Protein AF-U4QVX5-F1 (afdb_monomer)

Foldseek 3Di:
DALLVAAQDAQCPDDLLAGCLSRLLRCLQCVLVVRQRVHDRPDPLNVLVCVLQVHDSVVLSVQSVPQVDSVSSLVVSCVRGVLSNDNVSRVVSVVVQQPAFDPDPVSVVVLQVLCCVQPNPPPVPGHPSCSVCSVNVHDD

Secondary structure (DSSP, 8-state):
--TTTSPPPPTT--BTTBSSHHHHHHHHHHHHTT--TT--TT-HHHHHHHHHHT--HHHHHHHTTS--SHHHHHHHHHHH-GGGG-HHHHHHHHHHHHH---SSHHHHHHHHHHHHHH-TT-TT--SHHHHHHHHTT---

pLDDT: mean 97.69, std 1.4, range [88.06, 98.81]

Mean predicted aligned error: 2.32 Å

Solvent-accessible surface area (backbone atoms only — not comparable to full-atom values): 7855 Å² total; per-residue (Å²): 89,60,39,72,80,44,80,60,54,48,50,76,47,57,49,88,75,25,46,36,49,46,21,51,53,40,38,31,37,5,52,74,66,74,24,32,60,93,55,67,71,79,35,76,73,48,41,52,53,27,62,73,40,63,51,55,71,66,63,51,39,57,51,49,77,82,29,91,47,71,67,51,47,50,54,49,47,44,72,69,14,69,57,56,70,35,66,70,54,28,51,51,49,35,55,53,56,58,61,39,45,66,91,44,74,67,48,42,50,54,50,47,53,56,41,49,75,75,47,62,83,52,74,86,66,66,25,53,50,49,51,49,31,48,75,71,74,40,92,117

Nearest PDB structures (foldseek):
  3omd-assembly2_B  TM=1.003E+00  e=2.801E-20  Leptospirillum rubarum

Structure (mmCIF, N/CA/C/O backbone):
data_AF-U4QVX5-F1
#
_entry.id   AF-U4QVX5-F1
#
loop_
_atom_site.group_PDB
_atom_site.id
_atom_site.type_symbol
_atom_site.label_atom_id
_atom_site.label_alt_id
_atom_site.label_comp_id
_atom_site.label_asym_id
_atom_site.label_entity_id
_atom_site.label_seq_id
_atom_site.pdbx_PDB_ins_code
_atom_site.Cartn_x
_atom_site.Cartn_y
_atom_site.Cartn_z
_atom_site.occupancy
_atom_site.B_iso_or_equiv
_atom_site.auth_seq_id
_atom_site.auth_comp_id
_atom_site.auth_asym_id
_atom_site.auth_atom_id
_atom_site.pdbx_PDB_model_num
ATOM 1 N N . MET A 1 1 ? -5.862 -11.428 9.713 1.00 88.06 1 MET A N 1
ATOM 2 C CA . MET A 1 1 ? -5.906 -12.221 8.465 1.00 88.06 1 MET A CA 1
ATOM 3 C C . MET A 1 1 ? -4.570 -12.911 8.300 1.00 88.06 1 MET A C 1
ATOM 5 O O . MET A 1 1 ? -3.610 -12.387 8.839 1.00 88.06 1 MET A O 1
ATOM 9 N N . ASP A 1 2 ? -4.516 -14.037 7.596 1.00 96.94 2 ASP A N 1
ATOM 10 C CA . ASP A 1 2 ? -3.306 -14.861 7.495 1.00 96.94 2 ASP A CA 1
ATOM 11 C C . ASP A 1 2 ? -2.609 -14.672 6.138 1.00 96.94 2 ASP A C 1
ATOM 13 O O . ASP A 1 2 ? -3.047 -15.261 5.152 1.00 96.94 2 ASP A O 1
ATOM 17 N N . LEU A 1 3 ? -1.560 -13.844 6.075 1.00 98.06 3 LEU A N 1
ATOM 18 C CA . LEU A 1 3 ? -0.811 -13.567 4.839 1.00 98.06 3 LEU A CA 1
ATOM 19 C C . LEU A 1 3 ? 0.220 -14.648 4.489 1.00 98.06 3 LEU A C 1
ATOM 21 O O . LEU A 1 3 ? 0.849 -14.582 3.438 1.00 98.06 3 LEU A O 1
ATOM 25 N N . THR A 1 4 ? 0.343 -15.697 5.309 1.00 97.38 4 THR A N 1
ATOM 26 C CA . THR A 1 4 ? 1.116 -16.894 4.937 1.00 97.38 4 THR A CA 1
ATOM 27 C C . THR A 1 4 ? 0.408 -17.732 3.864 1.00 97.38 4 THR A C 1
ATOM 29 O O . THR A 1 4 ? 1.015 -18.619 3.270 1.00 97.38 4 THR A O 1
ATOM 32 N N . LYS A 1 5 ? -0.885 -17.463 3.611 1.00 97.56 5 LYS A N 1
ATOM 33 C CA . LYS A 1 5 ? -1.747 -18.249 2.706 1.00 97.56 5 LYS A CA 1
ATOM 34 C C . LYS A 1 5 ? -2.442 -17.439 1.617 1.00 97.56 5 LYS A C 1
ATOM 36 O O . LYS A 1 5 ? -2.990 -18.028 0.691 1.00 97.56 5 LYS A O 1
ATOM 41 N N . GLN A 1 6 ? -2.481 -16.116 1.737 1.00 96.94 6 GLN A N 1
ATOM 42 C CA . GLN A 1 6 ? -3.153 -15.235 0.781 1.00 96.94 6 GLN A CA 1
ATOM 43 C C . GLN A 1 6 ? -2.444 -13.886 0.704 1.00 96.94 6 GLN A C 1
ATOM 45 O O . GLN A 1 6 ? -1.774 -13.470 1.646 1.00 96.94 6 GLN A O 1
ATOM 50 N N . PHE A 1 7 ? -2.651 -13.181 -0.400 1.00 98.12 7 PHE A N 1
ATOM 51 C CA . PHE A 1 7 ? -2.123 -11.837 -0.588 1.00 98.12 7 PHE A CA 1
ATOM 52 C C . PHE A 1 7 ? -2.994 -10.798 0.137 1.00 98.12 7 PHE A C 1
ATOM 54 O O . PHE A 1 7 ? -4.222 -10.949 0.162 1.00 98.12 7 PHE A O 1
ATOM 61 N N . PRO A 1 8 ? -2.410 -9.722 0.698 1.00 98.38 8 PRO A N 1
ATOM 62 C CA . PRO A 1 8 ? -3.186 -8.557 1.088 1.00 98.38 8 PRO A CA 1
ATOM 63 C C . PRO A 1 8 ? -3.777 -7.916 -0.171 1.00 98.38 8 PRO A C 1
ATOM 65 O O . PRO A 1 8 ? -3.310 -8.167 -1.283 1.00 98.38 8 PRO A O 1
ATOM 68 N N . ARG A 1 9 ? -4.818 -7.099 -0.019 1.00 98.69 9 ARG A N 1
ATOM 69 C CA . ARG A 1 9 ? -5.516 -6.481 -1.155 1.00 98.69 9 ARG A CA 1
ATOM 70 C C . ARG A 1 9 ? -4.593 -5.634 -2.043 1.00 98.69 9 ARG A C 1
ATOM 72 O O . ARG A 1 9 ? -3.489 -5.243 -1.642 1.00 98.69 9 ARG A O 1
ATOM 79 N N . SER A 1 10 ? -5.061 -5.391 -3.270 1.00 98.56 10 SER A N 1
ATOM 80 C CA . SER A 1 10 ? -4.320 -4.633 -4.285 1.00 98.56 10 SER A CA 1
ATOM 81 C C . SER A 1 10 ? -3.922 -3.250 -3.757 1.00 98.56 10 SER A C 1
ATOM 83 O O . SER A 1 10 ? -4.703 -2.629 -3.027 1.00 98.56 10 SER A O 1
ATOM 85 N N . PRO A 1 11 ? -2.735 -2.744 -4.135 1.00 98.38 11 PRO A N 1
ATOM 86 C CA . PRO A 1 11 ? -2.344 -1.358 -3.902 1.00 98.38 11 PRO A CA 1
ATOM 87 C C . PRO A 1 11 ? -3.385 -0.329 -4.366 1.00 98.38 11 PRO A C 1
ATOM 89 O O . PRO A 1 11 ? -3.502 0.711 -3.729 1.00 98.38 11 PRO A O 1
ATOM 92 N N . VAL A 1 12 ? -4.151 -0.624 -5.424 1.00 98.50 12 VAL A N 1
ATOM 93 C CA . VAL A 1 12 ? -5.148 0.283 -6.027 1.00 98.50 12 VAL A CA 1
ATOM 94 C C . VAL A 1 12 ? -6.599 -0.144 -5.758 1.00 98.50 12 VAL A C 1
ATOM 96 O O . VAL A 1 12 ? -7.542 0.417 -6.319 1.00 98.50 12 VAL A O 1
ATOM 99 N N . ASP A 1 13 ? -6.818 -1.123 -4.868 1.00 98.62 13 ASP A N 1
ATOM 100 C CA . ASP A 1 13 ? -8.151 -1.375 -4.313 1.00 98.62 13 ASP A CA 1
ATOM 101 C C . ASP A 1 13 ? -8.465 -0.292 -3.268 1.00 98.62 13 ASP A C 1
ATOM 103 O O . ASP A 1 13 ? -8.085 -0.379 -2.096 1.00 98.62 13 ASP A O 1
ATOM 107 N N . ARG A 1 14 ? -9.125 0.774 -3.724 1.00 98.62 14 ARG A N 1
ATOM 108 C CA . ARG A 1 14 ? -9.333 1.992 -2.936 1.00 98.62 14 ARG A CA 1
ATOM 109 C C . ARG A 1 14 ? -10.357 1.818 -1.815 1.00 98.62 14 ARG A C 1
ATOM 111 O O . ARG A 1 14 ? -11.381 1.143 -1.953 1.00 98.62 14 ARG A O 1
ATOM 118 N N . LEU A 1 15 ? -10.123 2.526 -0.710 1.00 98.75 15 LEU A N 1
ATOM 119 C CA . LEU A 1 15 ? -11.086 2.750 0.375 1.00 98.75 15 LEU A CA 1
ATOM 120 C C . LEU A 1 15 ? -11.056 4.228 0.762 1.00 98.75 15 LEU A C 1
ATOM 122 O O . LEU A 1 15 ? -9.987 4.781 0.982 1.00 98.75 15 LEU A O 1
ATOM 126 N N . GLY A 1 16 ? -12.218 4.888 0.807 1.00 98.25 16 GLY A N 1
ATOM 127 C CA . GLY A 1 16 ? -12.268 6.344 1.007 1.00 98.25 16 GLY A CA 1
ATOM 128 C C . GLY A 1 16 ? -11.544 7.132 -0.090 1.00 98.25 16 GLY A C 1
ATOM 129 O O . GLY A 1 16 ? -11.026 8.208 0.170 1.00 98.25 16 GLY A O 1
ATOM 130 N N . GLY A 1 17 ? -11.439 6.558 -1.293 1.00 98.50 17 GLY A N 1
ATOM 131 C CA . GLY A 1 17 ? -10.671 7.120 -2.403 1.00 98.50 17 GLY A CA 1
ATOM 132 C C . GLY A 1 17 ? -9.159 6.907 -2.308 1.00 98.50 17 GLY A C 1
ATOM 133 O O . GLY A 1 17 ? -8.489 7.147 -3.299 1.00 98.50 17 GLY A O 1
ATOM 134 N N . MET A 1 18 ? -8.627 6.428 -1.182 1.00 98.81 18 MET A N 1
ATOM 135 C CA . MET A 1 18 ? -7.189 6.260 -0.963 1.00 98.81 18 MET A CA 1
ATOM 136 C C . MET A 1 18 ? -6.696 4.910 -1.479 1.00 98.81 18 MET A C 1
ATOM 138 O O . MET A 1 18 ? -7.232 3.864 -1.094 1.00 98.81 18 MET A O 1
ATOM 142 N N . ASP A 1 19 ? -5.635 4.939 -2.280 1.00 98.81 19 ASP A N 1
ATOM 143 C CA . ASP A 1 19 ? -4.804 3.769 -2.545 1.00 98.81 19 ASP A CA 1
ATOM 144 C C . ASP A 1 19 ? -4.119 3.298 -1.257 1.00 98.81 19 ASP A C 1
ATOM 146 O O . ASP A 1 19 ? -4.036 4.013 -0.253 1.00 98.81 19 ASP A O 1
ATOM 150 N N . HIS A 1 20 ? -3.627 2.064 -1.276 1.00 98.75 20 HIS A N 1
ATOM 151 C CA . HIS A 1 20 ? -2.900 1.392 -0.197 1.00 98.75 20 HIS A CA 1
ATOM 152 C C . HIS A 1 20 ? -3.677 1.150 1.104 1.00 98.75 20 HIS A C 1
ATOM 154 O O . HIS A 1 20 ? -3.328 0.223 1.832 1.00 98.75 20 HIS A O 1
ATOM 160 N N . LEU A 1 21 ? -4.742 1.901 1.413 1.00 98.81 21 LEU A N 1
ATOM 161 C CA . LEU A 1 21 ? -5.427 1.821 2.707 1.00 98.81 21 LEU A CA 1
ATOM 162 C C . LEU A 1 21 ? -5.921 0.397 3.013 1.00 98.81 21 LEU A C 1
ATOM 164 O O . LEU A 1 21 ? -5.644 -0.139 4.085 1.00 98.81 21 LEU A O 1
ATOM 168 N N . LYS A 1 22 ? -6.597 -0.262 2.068 1.00 98.81 22 LYS A N 1
ATOM 169 C CA . LYS A 1 22 ? -7.037 -1.657 2.247 1.00 98.81 22 LYS A CA 1
ATOM 170 C C . LYS A 1 22 ? -5.861 -2.607 2.466 1.00 98.81 22 LYS A C 1
ATOM 172 O O . LYS A 1 22 ? -5.879 -3.419 3.390 1.00 98.81 22 LYS A O 1
ATOM 177 N N . ARG A 1 23 ? -4.811 -2.456 1.657 1.00 98.75 23 ARG A N 1
ATOM 178 C CA . ARG A 1 23 ? -3.586 -3.258 1.731 1.00 98.75 23 ARG A CA 1
ATOM 179 C C . ARG A 1 23 ? -2.867 -3.101 3.072 1.00 98.75 23 ARG A C 1
ATOM 181 O O . ARG A 1 23 ? -2.408 -4.087 3.642 1.00 98.75 23 ARG A O 1
ATOM 188 N N . VAL A 1 24 ? -2.770 -1.886 3.609 1.00 98.75 24 VAL A N 1
ATOM 189 C CA . VAL A 1 24 ? -2.095 -1.647 4.892 1.00 98.75 24 VAL A CA 1
ATOM 190 C C . VAL A 1 24 ? -2.965 -2.036 6.089 1.00 98.75 24 VAL A C 1
ATOM 192 O O . VAL A 1 24 ? -2.418 -2.526 7.074 1.00 98.75 24 VAL A O 1
ATOM 195 N N . ILE A 1 25 ? -4.302 -1.938 5.999 1.00 98.81 25 ILE A N 1
ATOM 196 C CA . ILE A 1 25 ? -5.223 -2.562 6.974 1.00 98.81 25 ILE A CA 1
ATOM 197 C C . ILE A 1 25 ? -4.940 -4.061 7.052 1.00 98.81 25 ILE A C 1
ATOM 199 O O . ILE A 1 25 ? -4.789 -4.614 8.143 1.00 98.81 25 ILE A O 1
ATOM 203 N N . ASP A 1 26 ? -4.828 -4.709 5.897 1.00 98.75 26 ASP A N 1
ATOM 204 C CA . ASP A 1 26 ? -4.588 -6.140 5.808 1.00 98.75 26 ASP A CA 1
ATOM 205 C C . ASP A 1 26 ? -3.265 -6.545 6.464 1.00 98.75 26 ASP A C 1
ATOM 207 O O . ASP A 1 26 ? -3.219 -7.411 7.346 1.00 98.75 26 ASP A O 1
ATOM 211 N N . LYS A 1 27 ? -2.190 -5.841 6.099 1.00 98.69 27 LYS A N 1
ATOM 212 C CA . LYS A 1 27 ? -0.857 -6.040 6.674 1.00 98.69 27 LYS A CA 1
ATOM 213 C C . LYS A 1 27 ? -0.814 -5.742 8.170 1.00 98.69 27 LYS A C 1
ATOM 215 O O . LYS A 1 27 ? -0.194 -6.502 8.906 1.00 98.69 27 LYS A O 1
ATOM 220 N N . ALA A 1 28 ? -1.497 -4.703 8.645 1.00 98.62 28 ALA A N 1
ATOM 221 C CA . ALA A 1 28 ? -1.587 -4.394 10.071 1.00 98.62 28 ALA A CA 1
ATOM 222 C C . ALA A 1 28 ? -2.293 -5.518 10.845 1.00 98.62 28 ALA A C 1
ATOM 224 O O . ALA A 1 28 ? -1.818 -5.948 11.896 1.00 98.62 28 ALA A O 1
ATOM 225 N N . ARG A 1 29 ? -3.394 -6.062 10.307 1.00 98.62 29 ARG A N 1
ATOM 226 C CA . ARG A 1 29 ? -4.090 -7.209 10.917 1.00 98.62 29 ARG A CA 1
ATOM 227 C C . ARG A 1 29 ? -3.213 -8.456 10.950 1.00 98.62 29 ARG A C 1
ATOM 229 O O . ARG A 1 29 ? -3.280 -9.212 11.915 1.00 98.62 29 ARG A O 1
ATOM 236 N N . ALA A 1 30 ? -2.434 -8.695 9.901 1.00 98.62 30 ALA A N 1
ATOM 237 C CA . ALA A 1 30 ? -1.497 -9.811 9.838 1.00 98.62 30 ALA A CA 1
ATOM 238 C C . ALA A 1 30 ? -0.329 -9.636 10.817 1.00 98.62 30 ALA A C 1
ATOM 240 O O . ALA A 1 30 ? 0.039 -10.583 11.506 1.00 98.62 30 ALA A O 1
ATOM 241 N N . HIS A 1 31 ? 0.196 -8.415 10.936 1.00 98.56 31 HIS A N 1
ATOM 242 C CA . HIS A 1 31 ? 1.229 -8.047 11.900 1.00 98.56 31 HIS A CA 1
ATOM 243 C C . HIS A 1 31 ? 0.775 -8.312 13.337 1.00 98.56 31 HIS A C 1
ATOM 245 O O . HIS A 1 31 ? 1.437 -9.046 14.064 1.00 98.56 31 HIS A O 1
ATOM 251 N N . VAL A 1 32 ? -0.402 -7.803 13.709 1.00 98.31 32 VAL A N 1
ATOM 252 C CA . VAL A 1 32 ? -1.005 -8.030 15.031 1.00 98.31 32 VAL A CA 1
ATOM 253 C C . VAL A 1 32 ? -1.229 -9.517 15.313 1.00 98.31 32 VAL A C 1
ATOM 255 O O . VAL A 1 32 ? -1.058 -9.961 16.444 1.00 98.31 32 VAL A O 1
ATOM 258 N N . ALA A 1 33 ? -1.613 -10.289 14.296 1.00 98.00 33 ALA A N 1
ATOM 259 C CA . ALA A 1 33 ? -1.876 -11.718 14.427 1.00 98.00 33 ALA A CA 1
ATOM 260 C C . ALA A 1 33 ? -0.619 -12.603 14.296 1.00 98.00 33 ALA A C 1
ATOM 262 O O . ALA A 1 33 ? -0.749 -13.821 14.368 1.00 98.00 33 ALA A O 1
ATOM 263 N N . GLY A 1 34 ? 0.570 -12.037 14.054 1.00 98.12 34 GLY A N 1
ATOM 264 C CA . GLY A 1 34 ? 1.799 -12.811 13.839 1.00 98.12 34 GLY A CA 1
ATOM 265 C C . GLY A 1 34 ? 1.783 -13.683 12.575 1.00 98.12 34 GLY A C 1
ATOM 266 O O . GLY A 1 34 ? 2.420 -14.729 12.538 1.00 98.12 34 GLY A O 1
ATOM 267 N N . THR A 1 35 ? 1.039 -13.283 11.542 1.00 98.56 35 THR A N 1
ATOM 268 C CA . THR A 1 35 ? 0.790 -14.075 10.319 1.00 98.56 35 THR A CA 1
ATOM 269 C C . THR A 1 35 ? 1.145 -13.301 9.048 1.00 98.56 35 THR A C 1
ATOM 271 O O . THR A 1 35 ? 0.442 -13.359 8.043 1.00 98.56 35 THR A O 1
ATOM 274 N N . LEU A 1 36 ? 2.238 -12.536 9.097 1.00 98.00 36 LEU A N 1
ATOM 275 C CA . LEU A 1 36 ? 2.728 -11.734 7.971 1.00 98.00 36 LEU A CA 1
ATOM 276 C C . LEU A 1 36 ? 3.306 -12.573 6.818 1.00 98.00 36 LEU A C 1
ATOM 278 O O . LEU A 1 36 ? 3.188 -12.166 5.666 1.00 98.00 36 LEU A O 1
ATOM 282 N N . GLY A 1 37 ? 3.914 -13.727 7.110 1.00 96.69 37 GLY A N 1
ATOM 283 C CA . GLY A 1 37 ? 4.673 -14.480 6.106 1.00 96.69 37 GLY A CA 1
ATOM 284 C C . GLY A 1 37 ? 5.840 -13.651 5.567 1.00 96.69 37 GLY A C 1
ATOM 285 O O . GLY A 1 37 ? 6.556 -13.027 6.346 1.00 96.69 37 GLY A O 1
ATOM 286 N N . GLU A 1 38 ? 5.976 -13.596 4.242 1.00 95.38 38 GLU A N 1
ATOM 287 C CA . GLU A 1 38 ? 7.023 -12.827 3.547 1.00 95.38 38 GLU A CA 1
ATOM 288 C C . GLU A 1 38 ? 6.750 -11.312 3.503 1.00 95.38 38 GLU A C 1
ATOM 290 O O . GLU A 1 38 ? 7.581 -10.526 3.046 1.00 95.38 38 GLU A O 1
ATOM 295 N N . TYR A 1 39 ? 5.577 -10.864 3.961 1.00 97.31 39 TYR A N 1
ATOM 296 C CA . TYR A 1 39 ? 5.246 -9.445 3.986 1.00 97.31 39 TYR A CA 1
ATOM 297 C C . TYR A 1 39 ? 5.872 -8.736 5.187 1.00 97.31 39 TYR A C 1
ATOM 299 O O . TYR A 1 39 ? 5.834 -9.214 6.315 1.00 97.31 39 TYR A O 1
ATOM 307 N N . THR A 1 40 ? 6.320 -7.500 4.977 1.00 97.75 40 THR A N 1
ATOM 308 C CA . THR A 1 40 ? 6.799 -6.630 6.061 1.00 97.75 40 THR A CA 1
ATOM 309 C C . THR A 1 40 ? 5.808 -5.499 6.307 1.00 97.75 40 THR A C 1
ATOM 311 O O . THR A 1 40 ? 5.530 -4.707 5.399 1.00 97.75 40 THR A O 1
ATOM 314 N N . TYR A 1 41 ? 5.269 -5.407 7.526 1.00 98.50 41 TYR A N 1
ATOM 315 C CA . TYR A 1 41 ? 4.494 -4.245 7.973 1.00 98.50 41 TYR A CA 1
ATOM 316 C C . TYR A 1 41 ? 5.421 -3.064 8.270 1.00 98.50 41 TYR A C 1
ATOM 318 O O . TYR A 1 41 ? 6.513 -3.253 8.799 1.00 98.50 41 TYR A O 1
ATOM 326 N N . ASN A 1 42 ? 4.977 -1.856 7.928 1.00 98.06 42 ASN A N 1
ATOM 327 C CA . ASN A 1 42 ? 5.778 -0.636 7.968 1.00 98.06 42 ASN A CA 1
ATOM 328 C C . ASN A 1 42 ? 6.999 -0.670 7.020 1.00 98.06 42 ASN A C 1
ATOM 330 O O . ASN A 1 42 ? 8.051 -0.104 7.313 1.00 98.06 42 ASN A O 1
ATOM 334 N N . CYS A 1 43 ? 6.868 -1.342 5.869 1.00 95.81 43 CYS A N 1
ATOM 335 C CA . CYS A 1 43 ? 7.856 -1.270 4.785 1.00 95.81 43 CYS A CA 1
ATOM 336 C C . CYS A 1 43 ? 7.800 0.100 4.066 1.00 95.81 43 CYS A C 1
ATOM 338 O O . CYS A 1 43 ? 6.868 0.867 4.310 1.00 95.81 43 CYS A O 1
ATOM 340 N N . PRO A 1 44 ? 8.727 0.426 3.141 1.00 94.31 44 PRO A N 1
ATOM 341 C CA . PRO A 1 44 ? 8.772 1.747 2.502 1.00 94.31 44 PRO A CA 1
ATOM 342 C C . PRO A 1 44 ? 7.455 2.228 1.858 1.00 94.31 44 PRO A C 1
ATOM 344 O O . PRO A 1 44 ? 7.161 3.420 1.907 1.00 94.31 44 PRO A O 1
ATOM 347 N N . LEU A 1 45 ? 6.629 1.331 1.296 1.00 95.31 45 LEU A N 1
ATOM 348 C CA . LEU A 1 45 ? 5.310 1.708 0.756 1.00 95.31 45 LEU A CA 1
ATOM 349 C C . LEU A 1 45 ? 4.300 2.060 1.862 1.00 95.31 45 LEU A C 1
ATOM 351 O O . LEU A 1 45 ? 3.531 3.004 1.703 1.00 95.31 45 LEU A O 1
ATOM 355 N N . ASP A 1 46 ? 4.313 1.337 2.985 1.00 98.31 46 ASP A N 1
ATOM 356 C CA . ASP A 1 46 ? 3.467 1.660 4.141 1.00 98.31 46 ASP A CA 1
ATOM 357 C C . ASP A 1 46 ? 3.892 2.992 4.758 1.00 98.31 46 ASP A C 1
ATOM 359 O O . ASP A 1 46 ? 3.046 3.830 5.055 1.00 98.31 46 ASP A O 1
ATOM 363 N N . GLN A 1 47 ? 5.204 3.209 4.894 1.00 98.19 47 GLN A N 1
ATOM 364 C CA . GLN A 1 47 ? 5.765 4.459 5.401 1.00 98.19 47 GLN A CA 1
ATOM 365 C C . GLN A 1 47 ? 5.346 5.643 4.528 1.00 98.19 47 GLN A C 1
ATOM 367 O O . GLN A 1 47 ? 4.933 6.660 5.068 1.00 98.19 47 GLN A O 1
ATOM 372 N N . ALA A 1 48 ? 5.362 5.505 3.197 1.00 96.81 48 ALA A N 1
ATOM 373 C CA . ALA A 1 48 ? 4.887 6.558 2.300 1.00 96.81 48 ALA A CA 1
ATOM 374 C C . ALA A 1 48 ? 3.417 6.933 2.568 1.00 96.81 48 ALA A C 1
ATOM 376 O O . ALA A 1 48 ? 3.097 8.118 2.663 1.00 96.81 48 ALA A O 1
ATOM 377 N N . PHE A 1 49 ? 2.537 5.943 2.752 1.00 98.56 49 PHE A N 1
ATOM 378 C CA . PHE A 1 49 ? 1.136 6.175 3.120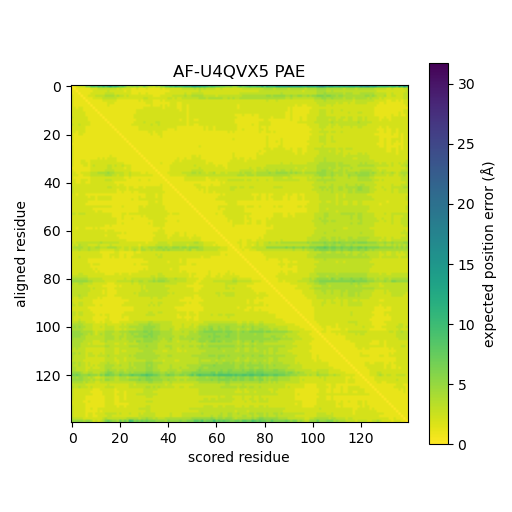 1.00 98.56 49 PHE A CA 1
ATOM 379 C C . PHE A 1 49 ? 1.011 6.854 4.492 1.00 98.56 49 PHE A C 1
ATOM 381 O O . PHE A 1 49 ? 0.350 7.886 4.625 1.00 98.56 49 PHE A O 1
ATOM 388 N N . PHE A 1 50 ? 1.679 6.312 5.513 1.00 98.75 50 PHE A N 1
ATOM 389 C CA . PHE A 1 50 ? 1.617 6.846 6.871 1.00 98.75 50 PHE A CA 1
ATOM 390 C C . PHE A 1 50 ? 2.165 8.272 6.954 1.00 98.75 50 PHE A C 1
ATOM 392 O O . PHE A 1 50 ? 1.506 9.146 7.514 1.00 98.75 50 PHE A O 1
ATOM 399 N N . SER A 1 51 ? 3.315 8.542 6.338 1.00 98.25 51 SER A N 1
ATOM 400 C CA . SER A 1 51 ? 3.910 9.876 6.288 1.00 98.25 51 SER A CA 1
ATOM 401 C C . SER A 1 51 ? 3.030 10.872 5.538 1.00 98.25 51 SER A C 1
ATOM 403 O O . SER A 1 51 ? 2.869 11.994 6.012 1.00 98.25 51 SER A O 1
ATOM 405 N N . PHE A 1 52 ? 2.420 10.483 4.411 1.00 98.44 52 PHE A N 1
ATOM 406 C CA . PHE A 1 52 ? 1.570 11.394 3.643 1.00 98.44 52 PHE A CA 1
ATOM 407 C C . PHE A 1 52 ? 0.351 11.860 4.450 1.00 98.44 52 PHE 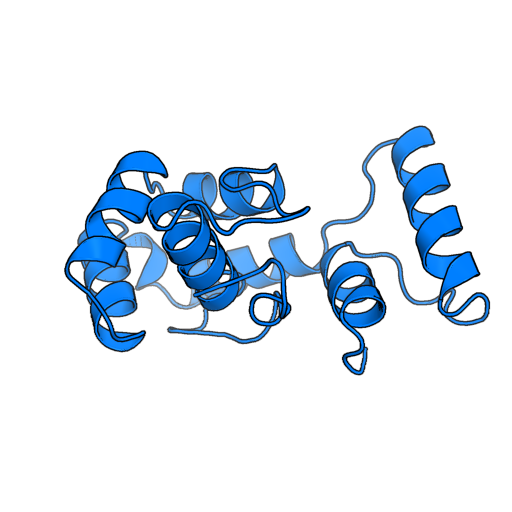A C 1
ATOM 409 O O . PHE A 1 52 ? 0.045 13.055 4.476 1.00 98.44 52 PHE A O 1
ATOM 416 N N . PHE A 1 53 ? -0.329 10.932 5.130 1.00 98.50 53 PHE A N 1
ATOM 417 C CA . PHE A 1 53 ? -1.526 11.236 5.918 1.00 98.50 53 PHE A CA 1
ATOM 418 C C . PHE A 1 53 ? -1.228 11.661 7.365 1.00 98.50 53 PHE A C 1
ATOM 420 O O . PHE A 1 53 ? -2.151 12.048 8.076 1.00 98.50 53 PHE A O 1
ATOM 427 N N . GLY A 1 54 ? 0.033 11.633 7.806 1.00 98.38 54 GLY A N 1
ATOM 428 C CA . GLY A 1 54 ? 0.410 11.974 9.182 1.00 98.38 54 GLY A CA 1
ATOM 429 C C . GLY A 1 54 ? -0.069 10.943 10.208 1.00 98.38 54 GLY A C 1
ATOM 430 O O . GLY A 1 54 ? -0.470 11.298 11.315 1.00 98.38 54 GLY A O 1
ATOM 431 N N . LEU A 1 55 ? -0.070 9.666 9.829 1.00 98.62 55 LEU A N 1
ATOM 432 C CA . LEU A 1 55 ? -0.469 8.546 10.673 1.00 98.62 55 LEU A CA 1
ATOM 433 C C . LEU A 1 55 ? 0.753 7.878 11.310 1.00 98.62 55 LEU A C 1
ATOM 435 O O . LEU A 1 55 ? 1.830 7.807 10.728 1.00 98.62 55 LEU A O 1
ATOM 439 N N . ASP A 1 56 ? 0.550 7.339 12.504 1.00 98.56 56 ASP A N 1
ATOM 440 C CA . ASP A 1 56 ? 1.531 6.536 13.229 1.00 98.56 56 ASP A CA 1
ATOM 441 C C . ASP A 1 56 ? 1.223 5.047 13.009 1.00 98.56 56 ASP A C 1
ATOM 443 O O . ASP A 1 56 ? 0.084 4.610 13.212 1.00 98.56 56 ASP A O 1
ATOM 447 N N . HIS A 1 57 ? 2.219 4.268 12.579 1.00 98.69 57 HIS A N 1
ATOM 448 C CA . HIS A 1 57 ? 2.021 2.861 12.224 1.00 98.69 57 HIS A CA 1
ATOM 449 C C . HIS A 1 57 ? 1.709 1.969 13.434 1.00 98.69 57 HIS A C 1
ATOM 451 O O . HIS A 1 57 ? 1.005 0.966 13.283 1.00 98.69 57 HIS A O 1
ATOM 457 N N . GLU A 1 58 ? 2.202 2.300 14.629 1.00 98.62 58 GLU A N 1
ATOM 458 C CA . GLU A 1 58 ? 1.920 1.547 15.853 1.00 98.62 58 GLU A CA 1
ATOM 459 C C . GLU A 1 58 ? 0.488 1.819 16.306 1.00 98.62 58 GLU A C 1
ATOM 461 O O . GLU A 1 58 ? -0.269 0.885 16.575 1.00 98.62 58 GLU A O 1
ATOM 466 N N . LYS A 1 59 ? 0.060 3.088 16.280 1.00 98.75 59 LYS A N 1
ATOM 467 C CA . LYS A 1 59 ? -1.336 3.457 16.571 1.00 98.75 59 LYS A CA 1
ATOM 468 C C . LYS A 1 59 ? -2.305 2.870 15.552 1.00 98.75 59 LYS A C 1
ATOM 470 O O . LYS A 1 59 ? -3.402 2.464 15.927 1.00 98.75 59 LYS A O 1
ATOM 475 N N . PHE A 1 60 ? -1.908 2.796 14.282 1.00 98.81 60 PHE A N 1
ATOM 476 C CA . PHE A 1 60 ? -2.694 2.145 13.237 1.00 98.81 60 PHE A CA 1
ATOM 477 C C . PHE A 1 60 ? -2.850 0.639 13.507 1.00 98.81 60 PHE A C 1
ATOM 479 O O . PHE A 1 60 ? -3.960 0.108 13.436 1.00 98.81 60 PHE A O 1
ATOM 486 N N . ALA A 1 61 ? -1.761 -0.045 13.879 1.00 98.56 61 ALA A N 1
ATOM 487 C CA . ALA A 1 61 ? -1.790 -1.461 14.246 1.00 98.56 61 ALA A CA 1
ATOM 488 C C . ALA A 1 61 ? -2.603 -1.724 15.526 1.00 98.56 61 ALA A C 1
ATOM 490 O O . ALA A 1 61 ? -3.314 -2.723 15.621 1.00 98.56 61 ALA A O 1
ATOM 491 N N . GLU A 1 62 ? -2.565 -0.820 16.502 1.00 98.62 62 GLU A N 1
ATOM 492 C CA . GLU A 1 62 ? -3.436 -0.905 17.674 1.00 98.62 62 GLU A CA 1
ATOM 493 C C . GLU A 1 62 ? -4.910 -0.713 17.285 1.00 98.62 62 GLU A C 1
ATOM 495 O O . GLU A 1 62 ? -5.785 -1.465 17.719 1.00 98.62 62 GLU A O 1
ATOM 500 N N . ALA A 1 63 ? -5.200 0.246 16.403 1.00 98.50 63 ALA A N 1
ATOM 501 C CA . ALA A 1 63 ? -6.562 0.573 16.001 1.00 98.50 63 ALA A CA 1
ATOM 502 C C . ALA A 1 63 ? -7.293 -0.588 15.313 1.00 98.50 63 ALA A C 1
ATOM 504 O O . ALA A 1 63 ? -8.495 -0.753 15.551 1.00 98.50 63 ALA A O 1
ATOM 505 N N . VAL A 1 64 ? -6.594 -1.410 14.516 1.00 98.38 64 VAL A N 1
ATOM 506 C CA . VAL A 1 64 ? -7.208 -2.554 13.816 1.00 98.38 64 VAL A CA 1
ATOM 507 C C . VAL A 1 64 ? -7.682 -3.664 14.760 1.00 98.38 64 VAL A C 1
ATOM 509 O O . VAL A 1 64 ? -8.543 -4.449 14.359 1.00 98.38 64 VAL A O 1
ATOM 512 N N . LYS A 1 65 ? -7.180 -3.735 16.006 1.00 98.12 65 LYS A N 1
ATOM 513 C CA . LYS A 1 65 ? -7.574 -4.765 16.990 1.00 98.12 65 LYS A CA 1
ATOM 514 C C . LYS A 1 65 ? -9.049 -4.679 17.378 1.00 98.12 65 LYS A C 1
ATOM 516 O O . LYS A 1 65 ? -9.689 -5.705 17.573 1.00 98.12 65 LYS A O 1
ATOM 521 N N . SER A 1 66 ? -9.587 -3.463 17.473 1.00 97.25 66 SER A N 1
ATOM 522 C CA . SER A 1 66 ? -10.976 -3.193 17.882 1.00 97.25 66 SER A CA 1
ATOM 523 C C . SER A 1 66 ? -11.888 -2.755 16.732 1.00 97.25 66 SER A C 1
ATOM 525 O O . SER A 1 66 ? -13.056 -2.455 16.958 1.00 97.25 66 SER A O 1
ATOM 527 N N . ARG A 1 67 ? -11.374 -2.720 15.496 1.00 97.38 67 ARG A N 1
ATOM 528 C CA . ARG A 1 67 ? -12.085 -2.238 14.299 1.00 97.38 67 ARG A CA 1
ATOM 529 C C . ARG A 1 67 ? -12.075 -3.319 13.224 1.00 97.38 67 ARG A C 1
ATOM 531 O O . ARG A 1 67 ? -11.121 -3.370 12.445 1.00 97.38 67 ARG A O 1
ATOM 538 N N . PRO A 1 68 ? -13.055 -4.237 13.198 1.00 93.19 68 PRO A N 1
ATOM 539 C CA . PRO A 1 68 ? -13.040 -5.378 12.285 1.00 93.19 68 PRO A CA 1
ATOM 540 C C . PRO A 1 68 ? -13.364 -4.990 10.836 1.00 93.19 68 PRO A C 1
ATOM 542 O O . PRO A 1 68 ? -12.866 -5.644 9.920 1.00 93.19 68 PRO A O 1
ATOM 545 N N . GLY A 1 69 ? -14.154 -3.934 10.615 1.00 96.06 69 GLY A N 1
ATOM 546 C CA . GLY A 1 69 ? -14.574 -3.499 9.288 1.00 96.06 69 GLY A CA 1
ATOM 547 C C . GLY A 1 69 ? -13.650 -2.466 8.645 1.00 96.06 69 GLY A C 1
ATOM 548 O O . GLY A 1 69 ? -12.966 -1.691 9.314 1.00 96.06 69 GLY A O 1
ATOM 549 N N . ASP A 1 70 ? -13.683 -2.414 7.314 1.00 98.50 70 ASP A N 1
ATOM 550 C CA . ASP A 1 70 ? -13.026 -1.356 6.538 1.00 98.50 70 ASP A CA 1
ATOM 551 C C . ASP A 1 70 ? -13.597 0.026 6.875 1.00 98.50 70 ASP A C 1
ATOM 553 O O . ASP A 1 70 ? -12.843 0.979 7.030 1.00 98.50 70 ASP A O 1
ATOM 557 N N . GLN A 1 71 ? -14.919 0.142 7.035 1.00 98.44 71 GLN A N 1
ATOM 558 C CA . GLN A 1 71 ? -15.560 1.421 7.365 1.00 98.44 71 GLN A CA 1
ATOM 559 C C . GLN A 1 71 ? -15.161 1.924 8.759 1.00 98.44 71 GLN A C 1
ATOM 561 O O . GLN A 1 71 ? -14.963 3.124 8.937 1.00 98.44 71 GLN A O 1
ATOM 566 N N . ASP A 1 72 ? -14.946 1.018 9.718 1.00 98.25 72 ASP A N 1
ATOM 567 C CA . ASP A 1 72 ? -14.455 1.370 11.055 1.00 98.25 72 ASP A CA 1
ATOM 568 C C . ASP A 1 72 ? -13.035 1.950 10.983 1.00 98.25 72 ASP A C 1
ATOM 570 O O . ASP A 1 72 ? -12.721 2.954 11.628 1.00 98.25 72 ASP A O 1
ATOM 574 N N . MET A 1 73 ? -12.172 1.327 10.172 1.00 98.69 73 MET A N 1
ATOM 575 C CA . MET A 1 73 ? -10.812 1.813 9.945 1.00 98.69 73 MET A CA 1
ATOM 576 C C . MET A 1 73 ? -10.784 3.108 9.138 1.00 98.69 73 MET A C 1
ATOM 578 O O . MET A 1 73 ? -10.007 3.998 9.470 1.00 98.69 73 MET A O 1
ATOM 582 N N . LEU A 1 74 ? -11.649 3.260 8.135 1.00 98.75 74 LEU A N 1
ATOM 583 C CA . LEU A 1 74 ? -11.777 4.498 7.373 1.00 98.75 74 LEU A CA 1
ATOM 584 C C . LEU A 1 74 ? -12.207 5.663 8.274 1.00 98.75 74 LEU A C 1
ATOM 586 O O . LEU A 1 74 ? -11.600 6.732 8.234 1.00 98.75 74 LEU A O 1
ATOM 590 N N . ALA A 1 75 ? -13.203 5.447 9.138 1.00 98.50 75 ALA A N 1
ATOM 591 C CA . ALA A 1 75 ? -13.640 6.447 10.107 1.00 98.50 75 ALA A CA 1
ATOM 592 C C . ALA A 1 75 ? -12.512 6.836 11.078 1.00 98.50 75 ALA A C 1
ATOM 594 O O . ALA A 1 75 ? -12.326 8.019 11.371 1.00 98.50 75 ALA A O 1
ATOM 595 N N . TRP A 1 76 ? -11.722 5.861 11.539 1.00 98.69 76 TRP A N 1
ATOM 596 C CA . TRP A 1 76 ? -10.552 6.131 12.374 1.00 98.69 76 TRP A CA 1
ATOM 597 C C . TRP A 1 76 ? -9.484 6.935 11.627 1.00 98.69 76 TRP A C 1
ATOM 599 O O . TRP A 1 76 ? -9.009 7.936 12.156 1.00 98.69 76 TRP A O 1
ATOM 609 N N . VAL A 1 77 ? -9.158 6.571 10.382 1.00 98.69 77 VAL A N 1
ATOM 610 C CA . VAL A 1 77 ? -8.204 7.322 9.548 1.00 98.69 77 VAL A CA 1
ATOM 611 C C . VAL A 1 77 ? -8.664 8.768 9.378 1.00 98.69 77 VAL A C 1
ATOM 613 O O . VAL A 1 77 ? -7.893 9.682 9.653 1.00 98.69 77 VAL A O 1
ATOM 616 N N . HIS A 1 78 ? -9.936 8.993 9.047 1.00 98.62 78 HIS A N 1
ATOM 617 C CA . HIS A 1 78 ? -10.510 10.337 8.941 1.00 98.62 78 HIS A CA 1
ATOM 618 C C . HIS A 1 78 ? -10.438 11.139 10.250 1.00 98.62 78 HIS A C 1
ATOM 620 O O . HIS A 1 78 ? -10.294 12.361 10.210 1.00 98.62 78 HIS A O 1
ATOM 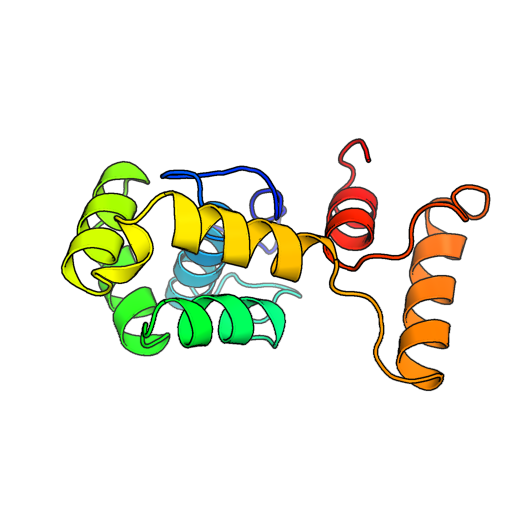626 N N . SER A 1 79 ? -10.553 10.475 11.404 1.00 98.31 79 SER A N 1
ATOM 627 C CA . SER A 1 79 ? -10.428 11.114 12.720 1.00 98.31 79 SER A CA 1
ATOM 628 C C . SER A 1 79 ? -8.987 11.502 13.050 1.00 98.31 79 SER A C 1
ATOM 630 O O . SER A 1 79 ? -8.766 12.499 13.731 1.00 98.31 79 SER A O 1
ATOM 632 N N . GLN A 1 80 ? -8.011 10.712 12.602 1.00 98.25 80 GLN A N 1
ATOM 633 C CA . GLN A 1 80 ? -6.597 10.923 12.918 1.00 98.25 80 GLN A CA 1
ATOM 634 C C . GLN A 1 80 ? -5.881 11.815 11.898 1.00 98.25 80 GLN A C 1
ATOM 636 O O . GLN A 1 80 ? -4.927 12.500 12.252 1.00 98.25 80 GLN A O 1
ATOM 641 N N . ALA A 1 81 ? -6.341 11.812 10.648 1.00 97.56 81 ALA A N 1
ATOM 642 C CA . ALA A 1 81 ? -5.701 12.473 9.523 1.00 97.56 81 ALA A CA 1
ATOM 643 C C . ALA A 1 81 ? -6.710 13.352 8.772 1.00 97.56 81 ALA A C 1
ATOM 645 O O . ALA A 1 81 ? -7.312 12.891 7.801 1.00 97.56 81 ALA A O 1
ATOM 646 N N . PRO A 1 82 ? -6.885 14.636 9.136 1.00 95.81 82 PRO A N 1
ATOM 647 C CA . PRO A 1 82 ? -7.797 15.538 8.425 1.00 95.81 82 PRO A CA 1
ATOM 648 C C . PRO A 1 82 ? -7.537 15.606 6.912 1.00 95.81 82 PRO A C 1
ATOM 650 O O . PRO A 1 82 ? -8.480 15.719 6.132 1.00 95.81 82 PRO A O 1
ATOM 653 N N . ARG A 1 83 ? -6.270 15.447 6.496 1.00 97.56 83 ARG A N 1
ATOM 654 C CA . ARG A 1 83 ? -5.844 15.385 5.089 1.00 97.56 83 ARG A CA 1
ATOM 655 C C . ARG A 1 83 ? -6.550 14.283 4.291 1.00 97.56 83 ARG A C 1
ATOM 657 O O . ARG A 1 83 ? -6.881 14.501 3.135 1.00 97.56 83 ARG A O 1
ATOM 664 N N . SER A 1 84 ? -6.845 13.139 4.914 1.00 98.06 84 SER A N 1
ATOM 665 C CA . SER A 1 84 ? -7.545 12.013 4.266 1.00 98.06 84 SER A CA 1
ATOM 666 C C . SER A 1 84 ? -8.994 12.324 3.878 1.00 98.06 84 SER A C 1
ATOM 668 O O . SER A 1 84 ? -9.577 11.624 3.059 1.00 98.06 84 SER A O 1
ATOM 670 N N . LYS A 1 85 ? -9.580 13.391 4.438 1.00 98.19 85 LYS A N 1
ATOM 671 C CA . LYS A 1 85 ? -10.938 13.841 4.111 1.00 98.19 85 LYS A CA 1
ATOM 672 C C . LYS A 1 85 ? -10.979 14.822 2.940 1.00 98.19 85 LYS A C 1
ATOM 674 O O . LYS A 1 85 ? -12.075 15.179 2.519 1.00 98.19 85 LYS A O 1
ATOM 679 N N . ASN A 1 86 ? -9.826 15.299 2.465 1.00 98.44 86 ASN A N 1
ATOM 680 C CA . ASN A 1 86 ? -9.741 16.186 1.312 1.00 98.44 86 ASN A CA 1
ATOM 681 C C . ASN A 1 86 ? -9.531 15.343 0.039 1.00 98.44 86 ASN A C 1
ATOM 683 O O . ASN A 1 86 ? -8.458 14.753 -0.109 1.00 98.44 86 ASN A O 1
ATOM 687 N N . PRO A 1 87 ? -10.509 15.293 -0.886 1.00 98.19 87 PRO A N 1
ATOM 688 C CA . PRO A 1 87 ? -10.392 14.506 -2.110 1.00 98.19 87 PRO A CA 1
ATOM 689 C C . PRO A 1 87 ? -9.183 14.881 -2.974 1.00 98.19 87 PRO A C 1
ATOM 691 O O . PRO A 1 87 ? -8.529 13.989 -3.501 1.00 98.19 87 PRO A O 1
ATOM 694 N N . GLU A 1 88 ? -8.829 16.166 -3.068 1.00 98.38 88 GLU A N 1
ATOM 695 C CA . GLU A 1 88 ? -7.691 16.623 -3.882 1.00 98.38 88 GLU A CA 1
ATOM 696 C C . GLU A 1 88 ? -6.353 16.128 -3.315 1.00 98.38 88 GLU A C 1
ATOM 698 O O . GLU A 1 88 ? -5.454 15.727 -4.054 1.00 98.38 88 GLU A O 1
ATOM 703 N N . GLU A 1 89 ? -6.227 16.099 -1.987 1.00 98.56 89 GLU A N 1
ATOM 704 C CA . GLU A 1 89 ? -5.043 15.563 -1.310 1.00 98.56 89 GLU A CA 1
ATOM 705 C C . GLU A 1 89 ? -4.943 14.046 -1.475 1.00 98.56 89 GLU A C 1
ATOM 707 O O . GLU A 1 89 ? -3.855 13.519 -1.708 1.00 98.56 89 GLU A O 1
ATOM 712 N N . VAL A 1 90 ? -6.074 13.341 -1.394 1.00 98.69 90 VAL A N 1
ATOM 713 C CA . VAL A 1 90 ? -6.145 11.895 -1.637 1.00 98.69 90 VAL A CA 1
ATOM 714 C C . VAL A 1 90 ? -5.773 11.565 -3.084 1.00 98.69 90 VAL A C 1
ATOM 716 O O . VAL A 1 90 ? -4.968 10.668 -3.320 1.00 98.69 90 VAL A O 1
ATOM 719 N N . GLU A 1 91 ? -6.283 12.312 -4.061 1.00 98.62 91 GLU A N 1
ATOM 720 C CA . GLU A 1 91 ? -5.903 12.146 -5.467 1.00 98.62 91 GLU A CA 1
ATOM 721 C C . GLU A 1 91 ? -4.423 12.465 -5.709 1.00 98.62 91 GLU A C 1
ATOM 723 O O . GLU A 1 91 ? -3.758 11.774 -6.484 1.00 98.62 91 GLU A O 1
ATOM 728 N N . SER A 1 92 ? -3.885 13.479 -5.023 1.00 98.50 92 SER A N 1
ATOM 729 C CA . SER A 1 92 ? -2.460 13.808 -5.079 1.00 98.50 92 SER A CA 1
ATOM 730 C C . SER A 1 92 ? -1.595 12.656 -4.561 1.00 98.50 92 SER A C 1
ATOM 732 O O . SER A 1 92 ? -0.630 12.278 -5.231 1.00 98.50 92 SER A O 1
ATOM 734 N N . PHE A 1 93 ? -1.982 12.049 -3.432 1.00 98.62 93 PHE A N 1
ATOM 735 C CA . PHE A 1 93 ? -1.341 10.840 -2.913 1.00 98.62 93 PHE A CA 1
ATOM 736 C C . PHE A 1 93 ? -1.390 9.699 -3.922 1.00 98.62 93 PHE A C 1
ATOM 738 O O . PHE A 1 93 ? -0.342 9.148 -4.245 1.00 98.62 93 PHE A O 1
ATOM 745 N N . ASN A 1 94 ? -2.576 9.367 -4.436 1.00 98.69 94 ASN A N 1
ATOM 746 C CA . ASN A 1 94 ? -2.758 8.252 -5.364 1.00 98.69 94 ASN A CA 1
ATOM 747 C C . ASN A 1 94 ? -1.873 8.415 -6.602 1.00 98.69 94 ASN A C 1
ATOM 749 O O . ASN A 1 94 ? -1.125 7.512 -6.959 1.00 98.69 94 ASN A O 1
ATOM 753 N N . ARG A 1 95 ? -1.865 9.607 -7.215 1.00 98.56 95 ARG A N 1
ATOM 754 C CA . ARG A 1 95 ? -1.026 9.891 -8.388 1.00 98.56 95 ARG A CA 1
ATOM 755 C C . ARG A 1 95 ? 0.460 9.687 -8.093 1.00 98.56 95 ARG A C 1
ATOM 757 O O . ARG A 1 95 ? 1.166 9.081 -8.896 1.00 98.56 95 ARG A O 1
ATOM 764 N N . GLU A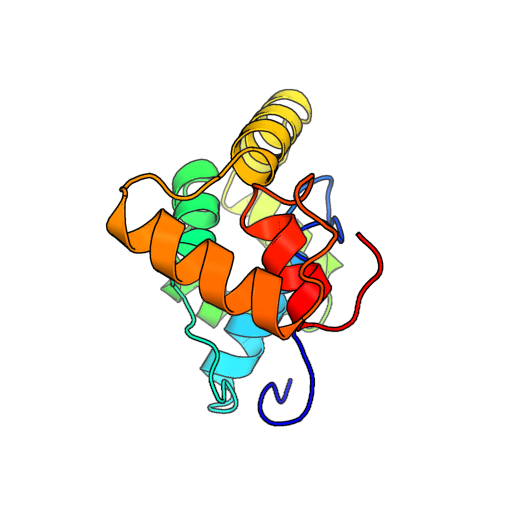 1 96 ? 0.945 10.201 -6.964 1.00 97.75 96 GLU A N 1
ATOM 765 C CA . GLU A 1 96 ? 2.342 10.018 -6.569 1.00 97.75 96 GLU A CA 1
ATOM 766 C C . GLU A 1 96 ? 2.639 8.538 -6.291 1.00 97.75 96 GLU A C 1
ATOM 768 O O . GLU A 1 96 ? 3.608 7.993 -6.816 1.00 97.75 96 GLU A O 1
ATOM 773 N N . TYR A 1 97 ? 1.780 7.873 -5.521 1.00 98.12 97 TYR A N 1
ATOM 774 C CA . TYR A 1 97 ? 1.898 6.471 -5.138 1.00 98.12 97 TYR A CA 1
ATOM 775 C C . TYR A 1 97 ? 1.926 5.535 -6.354 1.00 98.12 97 TYR A C 1
ATOM 777 O O . TYR A 1 97 ? 2.835 4.711 -6.471 1.00 98.12 97 TYR A O 1
ATOM 785 N N . GLU A 1 98 ? 1.005 5.718 -7.300 1.00 98.00 98 GLU A N 1
ATOM 786 C CA . GLU A 1 98 ? 0.921 4.945 -8.541 1.00 98.00 98 GLU A CA 1
ATOM 787 C C . GLU A 1 98 ? 2.121 5.176 -9.472 1.00 98.00 98 GLU A C 1
ATOM 789 O O . GLU A 1 98 ? 2.504 4.268 -10.213 1.00 98.00 98 GLU A O 1
ATOM 794 N N . SER A 1 99 ? 2.752 6.356 -9.411 1.00 97.31 99 SER A N 1
ATOM 795 C CA . SER A 1 99 ? 3.937 6.700 -10.210 1.00 97.31 99 SER A CA 1
ATOM 796 C C . SER A 1 99 ? 5.267 6.201 -9.636 1.00 97.31 99 SER A C 1
ATOM 798 O O . SER A 1 99 ? 6.295 6.303 -10.307 1.00 97.31 99 SER A O 1
ATOM 800 N N . ARG A 1 100 ? 5.285 5.656 -8.409 1.00 95.81 100 ARG A N 1
ATOM 801 C CA . ARG A 1 100 ? 6.526 5.214 -7.757 1.00 95.81 100 ARG A CA 1
ATOM 802 C C . ARG A 1 100 ? 7.181 4.086 -8.549 1.00 95.81 100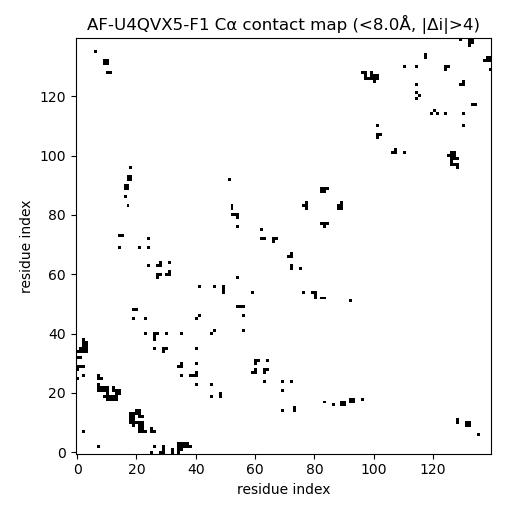 ARG A C 1
ATOM 804 O O . ARG A 1 100 ? 6.669 2.968 -8.619 1.00 95.81 100 ARG A O 1
ATOM 811 N N . SER A 1 101 ? 8.358 4.378 -9.083 1.00 96.62 101 SER A N 1
ATOM 812 C CA . SER A 1 101 ? 9.247 3.441 -9.766 1.00 96.62 101 SER A CA 1
ATOM 813 C C . SER A 1 101 ? 10.504 3.184 -8.924 1.00 96.62 101 SER A C 1
ATOM 815 O O . SER A 1 101 ? 10.710 3.835 -7.893 1.00 96.62 101 SER A O 1
ATOM 817 N N . PRO A 1 102 ? 11.372 2.240 -9.317 1.00 96.44 102 PRO A N 1
ATOM 818 C CA . PRO A 1 102 ? 12.691 2.129 -8.708 1.00 96.44 102 PRO A CA 1
ATOM 819 C C . PRO A 1 102 ? 13.471 3.452 -8.839 1.00 96.44 102 PRO A C 1
ATOM 821 O O . PRO A 1 102 ? 13.450 4.085 -9.897 1.00 96.44 102 PRO A O 1
ATOM 824 N N . ASP A 1 103 ? 14.136 3.872 -7.760 1.00 94.94 103 ASP A N 1
ATOM 825 C CA . ASP A 1 103 ? 14.840 5.164 -7.641 1.00 94.94 103 ASP A CA 1
ATOM 826 C C . ASP A 1 103 ? 16.371 5.047 -7.786 1.00 94.94 103 ASP A C 1
ATOM 828 O O . ASP A 1 103 ? 17.083 6.046 -7.714 1.00 94.94 103 ASP A O 1
ATOM 832 N N . SER A 1 104 ? 16.880 3.832 -8.011 1.00 96.00 104 SER A N 1
ATOM 833 C CA . SER A 1 104 ? 18.300 3.550 -8.216 1.00 96.00 104 SER A CA 1
ATOM 834 C C . SER A 1 104 ? 18.499 2.470 -9.288 1.00 96.00 104 SER A C 1
ATOM 836 O O . SER A 1 104 ? 17.586 1.661 -9.511 1.00 96.00 104 SER A O 1
ATOM 838 N N . PRO A 1 105 ? 19.668 2.420 -9.955 1.00 97.62 105 PRO A N 1
ATOM 839 C CA . PRO A 1 105 ? 19.990 1.370 -10.923 1.00 97.62 105 PRO A CA 1
ATOM 840 C C . PRO A 1 105 ? 19.850 -0.049 -10.355 1.00 97.62 105 PRO A C 1
ATOM 842 O O . PRO A 1 105 ? 19.326 -0.931 -11.033 1.00 97.62 105 PRO A O 1
ATOM 845 N N . GLU A 1 106 ? 20.240 -0.248 -9.097 1.00 97.12 106 GLU A N 1
ATOM 846 C CA . GLU A 1 106 ? 20.191 -1.537 -8.398 1.00 97.12 106 GLU A CA 1
ATOM 847 C C . GLU A 1 106 ? 18.742 -1.971 -8.158 1.00 97.12 106 GLU A C 1
ATOM 849 O O . GLU A 1 106 ? 18.366 -3.112 -8.431 1.00 97.12 106 GLU A O 1
ATOM 854 N N . LYS A 1 107 ? 17.878 -1.046 -7.714 1.00 96.25 107 LYS A N 1
ATOM 855 C CA . LYS A 1 107 ? 16.445 -1.341 -7.576 1.00 96.25 107 LYS A CA 1
ATOM 856 C C . LYS A 1 107 ? 15.795 -1.599 -8.934 1.00 96.25 107 LYS A C 1
ATOM 858 O O . LYS A 1 107 ? 14.870 -2.400 -9.016 1.00 96.25 107 LYS A O 1
ATOM 863 N N . TRP A 1 108 ? 16.265 -0.940 -9.993 1.00 97.81 108 TRP A N 1
ATOM 864 C CA . TRP A 1 108 ? 15.821 -1.193 -11.364 1.00 97.81 108 TRP A CA 1
ATOM 865 C C . TRP A 1 108 ? 16.212 -2.588 -11.857 1.00 97.81 108 TRP A C 1
ATOM 867 O O . TRP A 1 108 ? 15.434 -3.221 -12.568 1.00 97.81 108 TRP A O 1
ATOM 877 N N . GLU A 1 109 ? 17.395 -3.078 -11.494 1.00 97.56 109 GLU A N 1
ATOM 878 C CA . GLU A 1 109 ? 17.822 -4.444 -11.798 1.00 97.56 109 GLU A CA 1
ATOM 879 C C . GLU A 1 109 ? 16.947 -5.477 -11.086 1.00 97.56 109 GLU A C 1
ATOM 881 O O . GLU A 1 109 ? 16.407 -6.365 -11.746 1.00 97.56 109 GLU A O 1
ATOM 886 N N . TYR A 1 110 ? 16.709 -5.298 -9.783 1.00 96.56 110 TYR A N 1
ATOM 887 C CA . TYR A 1 110 ? 15.773 -6.134 -9.025 1.00 96.56 110 TYR A CA 1
ATOM 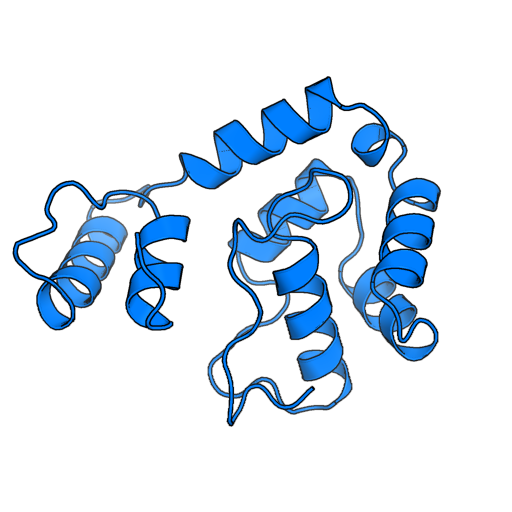888 C C . TYR A 1 110 ? 14.351 -6.090 -9.605 1.00 96.56 110 TYR A C 1
ATOM 890 O O . TYR A 1 110 ? 13.721 -7.119 -9.820 1.00 96.56 110 TYR A O 1
ATOM 898 N N . PHE A 1 111 ? 13.841 -4.900 -9.917 1.00 97.69 111 PHE A N 1
ATOM 899 C CA . PHE A 1 111 ? 12.512 -4.745 -10.503 1.00 97.69 111 PHE A CA 1
ATOM 900 C C . PHE A 1 111 ? 12.377 -5.523 -11.817 1.00 97.69 111 PHE A C 1
ATOM 902 O O . PHE A 1 111 ? 11.397 -6.241 -12.022 1.00 97.69 111 PHE A O 1
ATOM 909 N N . ARG A 1 112 ? 13.367 -5.394 -12.713 1.00 97.88 112 ARG A N 1
ATOM 910 C CA . ARG A 1 112 ? 13.371 -6.120 -13.987 1.00 97.88 112 ARG A CA 1
ATOM 911 C C . ARG A 1 112 ? 13.491 -7.622 -13.776 1.00 97.88 112 ARG A C 1
ATOM 913 O O . ARG A 1 112 ? 12.781 -8.344 -14.458 1.00 97.88 112 ARG A O 1
ATOM 920 N N . SER A 1 113 ? 14.309 -8.096 -12.834 1.00 97.62 113 SER A N 1
ATOM 921 C CA . SER A 1 113 ? 14.439 -9.538 -12.589 1.00 97.62 113 SER A CA 1
ATOM 922 C C . SER A 1 113 ? 13.117 -10.161 -12.134 1.00 97.62 113 SER A C 1
ATOM 924 O O . SER A 1 113 ? 12.715 -11.196 -12.667 1.00 97.62 113 SER A O 1
ATOM 926 N N . VAL A 1 114 ? 12.385 -9.492 -11.235 1.00 97.19 114 VAL A N 1
ATOM 927 C CA . VAL A 1 114 ? 11.047 -9.929 -10.811 1.00 97.19 114 VAL A CA 1
ATOM 928 C C . VAL A 1 114 ? 10.080 -9.896 -11.993 1.00 97.19 114 VAL A C 1
ATOM 930 O O . VAL A 1 114 ? 9.456 -10.910 -12.306 1.00 97.19 114 VAL A O 1
ATOM 933 N N . ARG A 1 115 ? 9.993 -8.768 -12.708 1.00 98.00 115 ARG A N 1
ATOM 934 C CA . ARG A 1 115 ? 9.094 -8.626 -13.862 1.00 98.00 115 ARG A CA 1
ATOM 935 C C . ARG A 1 115 ? 9.376 -9.674 -14.936 1.00 98.00 115 ARG A C 1
ATOM 937 O O . ARG A 1 115 ? 8.438 -10.273 -15.447 1.00 98.00 115 ARG A O 1
ATOM 944 N N . ASP A 1 116 ? 10.638 -9.913 -15.267 1.00 97.38 116 ASP A N 1
ATOM 945 C CA . ASP A 1 116 ? 11.034 -10.824 -16.338 1.00 97.38 116 ASP A CA 1
ATOM 946 C C . ASP A 1 116 ? 10.805 -12.296 -15.954 1.00 97.38 116 ASP A C 1
ATOM 948 O O . ASP A 1 116 ? 10.564 -13.124 -16.830 1.00 97.38 116 ASP A O 1
ATOM 952 N N . SER A 1 117 ? 10.779 -12.616 -14.654 1.00 97.75 117 SER A N 1
ATOM 953 C CA . SER A 1 117 ? 10.367 -13.938 -14.161 1.00 97.75 117 SER A CA 1
ATOM 954 C C . SER A 1 117 ? 8.855 -14.195 -14.266 1.00 97.75 117 SER A C 1
ATOM 956 O O . SER A 1 117 ? 8.434 -15.347 -14.359 1.00 97.75 117 SER A O 1
ATOM 958 N N . LEU A 1 118 ? 8.041 -13.133 -14.281 1.00 97.12 118 LEU A N 1
ATOM 959 C CA . LEU A 1 118 ? 6.576 -13.201 -14.277 1.00 97.12 118 LEU A CA 1
ATOM 960 C C . LEU A 1 118 ? 5.963 -12.957 -15.667 1.00 97.12 118 LEU A C 1
ATOM 962 O O . LEU A 1 118 ? 5.085 -13.695 -16.108 1.00 97.12 118 LEU A O 1
ATOM 966 N N . ALA A 1 119 ? 6.405 -11.901 -16.351 1.00 96.12 119 ALA A N 1
ATOM 967 C CA . ALA A 1 119 ? 5.900 -11.443 -17.641 1.00 96.12 119 ALA A CA 1
ATOM 968 C C . ALA A 1 119 ? 6.975 -10.626 -18.398 1.00 96.12 119 ALA A C 1
ATOM 970 O O . ALA A 1 119 ? 6.868 -9.400 -18.497 1.00 96.12 119 ALA A O 1
ATOM 971 N N . PRO A 1 120 ? 7.993 -11.273 -18.998 1.00 95.44 120 PRO A N 1
ATOM 972 C CA . PRO A 1 120 ? 9.131 -10.582 -19.624 1.00 95.44 120 PRO A CA 1
ATOM 973 C C . PRO A 1 120 ? 8.749 -9.666 -20.795 1.00 95.44 120 PRO A C 1
ATOM 975 O O . PRO A 1 120 ? 9.462 -8.715 -21.105 1.00 95.44 120 PRO A O 1
ATOM 978 N N . GLY A 1 121 ? 7.600 -9.907 -21.433 1.00 95.38 121 GLY A N 1
ATOM 979 C CA . GLY A 1 121 ? 7.076 -9.048 -22.498 1.00 95.38 121 GLY A CA 1
ATOM 980 C C . GLY A 1 121 ? 6.401 -7.757 -22.016 1.00 95.38 121 GLY A C 1
ATOM 981 O O . GLY A 1 121 ? 6.158 -6.872 -22.831 1.00 95.38 121 GLY A O 1
ATOM 982 N N . ARG A 1 122 ? 6.089 -7.622 -20.719 1.00 96.12 122 ARG A N 1
ATOM 983 C CA . ARG A 1 122 ? 5.370 -6.465 -20.152 1.00 96.12 122 ARG A CA 1
ATOM 984 C C . ARG A 1 122 ? 6.309 -5.314 -19.804 1.00 96.12 122 ARG A C 1
ATOM 986 O O . ARG A 1 122 ? 6.354 -4.834 -18.674 1.00 96.12 122 ARG A O 1
ATOM 993 N N . THR A 1 123 ? 7.087 -4.861 -20.781 1.00 96.06 123 THR A N 1
ATOM 994 C CA . THR A 1 123 ? 8.045 -3.758 -20.602 1.00 96.06 123 THR A CA 1
ATOM 995 C C . THR A 1 123 ? 7.384 -2.412 -20.288 1.00 96.06 123 THR A C 1
ATOM 997 O O . THR A 1 123 ? 8.069 -1.506 -19.817 1.00 96.06 123 THR A O 1
ATOM 1000 N N . ASP A 1 124 ? 6.065 -2.302 -20.471 1.00 97.38 124 ASP A N 1
ATOM 1001 C CA . ASP A 1 124 ? 5.224 -1.182 -20.038 1.00 97.38 124 ASP A CA 1
ATOM 1002 C C . ASP A 1 124 ? 5.056 -1.089 -18.508 1.00 97.38 124 ASP A C 1
ATOM 1004 O O . ASP A 1 124 ? 4.720 -0.024 -17.988 1.00 97.38 124 ASP A O 1
ATOM 1008 N N . ILE A 1 125 ? 5.303 -2.177 -17.769 1.00 97.94 125 ILE A N 1
ATOM 1009 C CA . ILE A 1 125 ? 5.265 -2.187 -16.303 1.00 97.94 125 ILE A CA 1
ATOM 1010 C C . ILE A 1 125 ? 6.578 -1.610 -15.770 1.00 97.94 125 ILE A C 1
ATOM 1012 O O . ILE A 1 125 ? 7.638 -2.229 -15.883 1.00 97.94 125 ILE A O 1
ATOM 1016 N N . THR A 1 126 ? 6.488 -0.418 -15.179 1.00 97.81 126 THR A N 1
ATOM 1017 C CA . THR A 1 126 ? 7.626 0.353 -14.642 1.00 97.81 126 THR A CA 1
ATOM 1018 C C . THR A 1 126 ? 7.411 0.853 -13.209 1.00 97.81 126 THR A C 1
ATOM 1020 O O . THR A 1 126 ? 8.314 1.454 -12.629 1.00 97.81 126 THR A O 1
ATOM 1023 N N . THR A 1 127 ? 6.238 0.603 -12.619 1.00 97.94 127 THR A N 1
ATOM 1024 C CA . THR A 1 127 ? 5.867 1.085 -11.280 1.00 97.94 127 THR A CA 1
ATOM 1025 C C . THR A 1 127 ? 5.703 -0.063 -10.292 1.00 97.94 127 THR A C 1
ATOM 1027 O O . THR A 1 127 ? 5.286 -1.168 -10.654 1.00 97.94 127 THR A O 1
ATOM 1030 N N . TRP A 1 128 ? 6.026 0.193 -9.022 1.00 97.62 128 TRP A N 1
ATOM 1031 C CA . TRP A 1 128 ? 5.970 -0.816 -7.961 1.00 97.62 128 TRP A CA 1
ATOM 1032 C C . TRP A 1 128 ? 4.567 -1.379 -7.765 1.00 97.62 128 TRP A C 1
ATOM 1034 O O . TRP A 1 128 ? 4.419 -2.582 -7.586 1.00 97.62 128 TRP A O 1
ATOM 1044 N N . VAL A 1 129 ? 3.536 -0.532 -7.834 1.00 97.62 129 VAL A N 1
ATOM 1045 C CA . VAL A 1 129 ? 2.144 -0.954 -7.612 1.00 97.62 129 VAL A CA 1
ATOM 1046 C C . VAL A 1 129 ? 1.678 -1.964 -8.662 1.00 97.62 129 VAL A C 1
ATOM 1048 O O . VAL A 1 129 ? 1.046 -2.957 -8.313 1.00 97.62 129 VAL A O 1
ATOM 1051 N N . LYS A 1 130 ? 2.069 -1.768 -9.929 1.00 98.25 130 LYS A N 1
ATOM 1052 C CA . LYS A 1 130 ? 1.766 -2.704 -11.016 1.00 98.25 130 LYS A CA 1
ATOM 1053 C C . LYS A 1 130 ? 2.573 -3.990 -10.897 1.00 98.25 130 LYS A C 1
ATOM 1055 O O . LYS A 1 130 ? 2.041 -5.063 -11.152 1.00 98.25 130 LYS A O 1
ATOM 1060 N N . LEU A 1 131 ? 3.845 -3.903 -10.505 1.00 97.94 131 LEU A N 1
ATOM 1061 C CA . LEU A 1 131 ? 4.653 -5.101 -10.283 1.00 97.94 131 LEU A CA 1
ATOM 1062 C C . LEU A 1 131 ? 4.099 -5.950 -9.126 1.00 97.94 131 LEU A C 1
ATOM 1064 O O . LEU A 1 131 ? 4.052 -7.168 -9.250 1.00 97.94 131 LEU A O 1
ATOM 1068 N N . LEU A 1 132 ? 3.626 -5.315 -8.048 1.00 97.38 132 LEU A N 1
ATOM 1069 C CA . LEU A 1 132 ? 2.982 -6.003 -6.924 1.00 97.38 132 LEU A CA 1
ATOM 1070 C C . LEU A 1 132 ? 1.703 -6.721 -7.348 1.00 97.38 132 LEU A C 1
ATOM 1072 O O . LEU A 1 132 ? 1.523 -7.885 -7.012 1.00 97.38 132 LEU A O 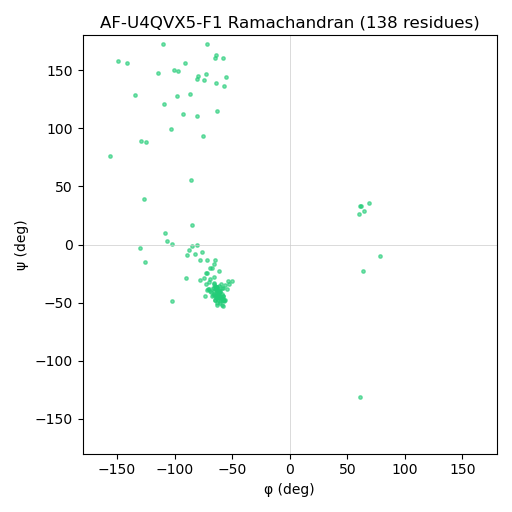1
ATOM 1076 N N . ASP A 1 133 ? 0.818 -6.057 -8.093 1.00 98.38 133 ASP A N 1
ATOM 1077 C CA . ASP A 1 133 ? -0.394 -6.717 -8.580 1.00 98.38 133 ASP A CA 1
ATOM 1078 C C . ASP A 1 133 ? -0.068 -7.858 -9.558 1.00 98.38 133 ASP A C 1
ATOM 1080 O O . ASP A 1 133 ? -0.694 -8.913 -9.468 1.00 98.38 133 ASP A O 1
ATOM 1084 N N . LEU A 1 134 ? 0.957 -7.711 -10.408 1.00 97.81 134 LEU A N 1
ATOM 1085 C CA . LEU A 1 134 ? 1.445 -8.793 -11.270 1.00 97.81 134 LEU A CA 1
ATOM 1086 C C . LEU A 1 134 ? 1.939 -10.003 -10.455 1.00 97.81 134 LEU A C 1
ATOM 1088 O O . LEU A 1 134 ? 1.551 -11.137 -10.739 1.00 97.81 134 LEU A O 1
ATOM 1092 N N . GLU A 1 135 ? 2.775 -9.769 -9.441 1.00 96.88 135 GLU A N 1
ATOM 1093 C CA . GLU A 1 135 ? 3.304 -10.799 -8.533 1.00 96.88 135 GLU A CA 1
ATOM 1094 C C . GLU A 1 135 ? 2.180 -11.502 -7.755 1.00 96.88 135 GLU A C 1
ATOM 1096 O O . GLU A 1 135 ? 2.159 -12.728 -7.624 1.00 96.88 135 GLU A O 1
ATOM 1101 N N . GLU A 1 136 ? 1.177 -10.735 -7.329 1.00 97.62 136 GLU A N 1
ATOM 1102 C CA . GLU A 1 136 ? -0.002 -11.210 -6.602 1.00 97.62 136 GLU A CA 1
ATOM 1103 C C . GLU A 1 136 ? -1.117 -11.732 -7.531 1.00 97.62 136 GLU A C 1
ATOM 1105 O O . GLU A 1 136 ? -2.257 -11.940 -7.102 1.00 97.62 136 GLU A O 1
ATOM 1110 N N . LYS A 1 137 ? -0.775 -12.011 -8.799 1.00 97.38 137 LYS A N 1
ATOM 1111 C CA . LYS A 1 137 ? -1.620 -12.662 -9.816 1.00 97.38 137 LYS A CA 1
ATOM 1112 C C . LYS A 1 137 ? -2.899 -11.890 -10.156 1.00 97.38 137 LYS A C 1
ATOM 1114 O O . LYS A 1 137 ? -3.928 -12.494 -10.471 1.00 97.38 137 LYS A O 1
ATOM 1119 N N . ARG A 1 138 ? -2.844 -10.560 -10.109 1.00 97.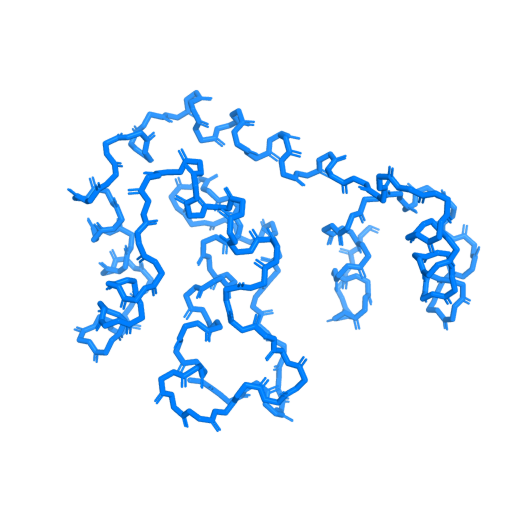31 138 ARG A N 1
ATOM 1120 C CA . ARG A 1 138 ? -3.921 -9.663 -10.540 1.00 97.31 138 ARG A CA 1
ATOM 1121 C C . ARG A 1 138 ? -3.636 -9.089 -11.937 1.00 97.31 138 ARG A C 1
ATOM 1123 O O . ARG A 1 138 ? -2.474 -8.935 -12.309 1.00 97.31 138 ARG A O 1
ATOM 1130 N N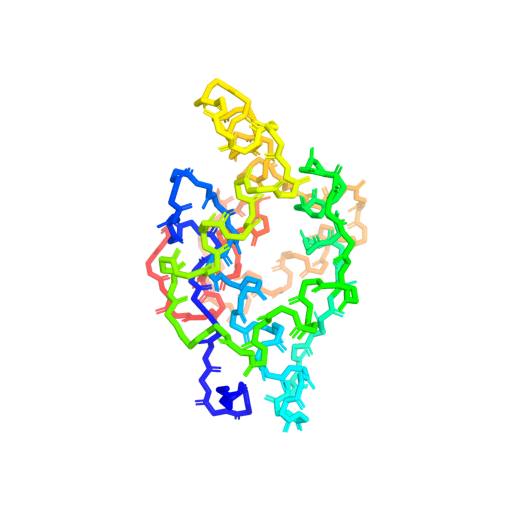 . PRO A 1 139 ? -4.674 -8.777 -12.733 1.00 96.12 139 PRO A N 1
ATOM 1131 C CA . PRO A 1 139 ? -4.499 -8.089 -14.012 1.00 96.12 139 PRO A CA 1
ATOM 1132 C C . PRO A 1 139 ? -3.926 -6.674 -13.828 1.00 96.12 139 PRO A C 1
ATOM 1134 O O . PRO A 1 139 ? -4.373 -5.955 -12.936 1.00 96.12 139 PRO A O 1
ATOM 1137 N N . VAL A 1 140 ? -2.985 -6.276 -14.696 1.00 92.38 140 VAL A N 1
ATOM 1138 C CA . VAL A 1 140 ? -2.292 -4.965 -14.701 1.00 92.38 140 VAL A CA 1
ATOM 1139 C C . VAL A 1 140 ? -1.995 -4.458 -16.102 1.00 92.38 140 VAL A C 1
ATOM 1141 O O . VAL A 1 140 ? -1.986 -5.292 -17.037 1.00 92.38 140 VAL A O 1
#

Radius of gyration: 15.24 Å; Cα contacts (8 Å, |Δi|>4): 164; chains: 1; bounding box: 36×35×40 Å

Sequence (140 aa):
MDLTKQFPRSPVDRLGGMDHLKRVIDKARAHVAGTLGEYTYNCPLDQAFFSFFGLDHEKFAEAVKSRPGDQDMLAWVHSQAPRSKNPEEVESFNREYESRSPDSPEKWEYFRSVRDSLAPGRTDITTWVKLLDLEEKRPV